Protein AF-A0A8T6BDB9-F1 (afdb_monomer_lite)

Structure (mmCIF, N/CA/C/O backbone):
data_AF-A0A8T6BDB9-F1
#
_entry.id   AF-A0A8T6BDB9-F1
#
loop_
_atom_site.group_PDB
_atom_site.id
_atom_site.type_symbol
_atom_site.label_atom_id
_atom_site.label_alt_id
_atom_site.label_comp_id
_atom_site.label_asym_id
_atom_site.label_entity_id
_atom_site.label_seq_id
_atom_site.pdbx_PDB_ins_code
_atom_site.Cartn_x
_atom_site.Cartn_y
_atom_site.Cartn_z
_atom_site.occupancy
_atom_site.B_iso_or_equiv
_atom_site.auth_seq_id
_atom_site.auth_comp_id
_atom_site.auth_asym_id
_atom_site.auth_atom_id
_atom_site.pdbx_PDB_model_num
ATOM 1 N N . THR A 1 1 ? 6.481 -0.224 0.997 1.00 98.44 1 THR A N 1
ATOM 2 C CA . THR A 1 1 ? 6.315 1.159 0.475 1.00 98.44 1 THR A CA 1
ATOM 3 C C . THR A 1 1 ? 5.912 1.076 -0.990 1.00 98.44 1 THR A C 1
ATOM 5 O O . THR A 1 1 ? 5.611 -0.019 -1.428 1.00 98.44 1 THR A O 1
ATOM 8 N N . ASN A 1 2 ? 5.888 2.168 -1.766 1.00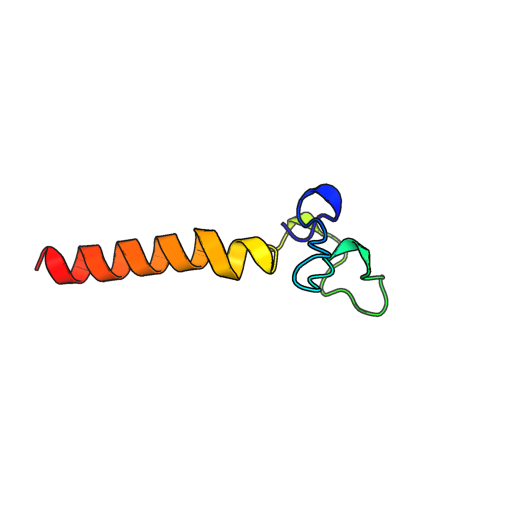 98.69 2 ASN A N 1
ATOM 9 C CA . ASN A 1 2 ? 5.739 2.105 -3.233 1.00 98.69 2 ASN A CA 1
ATOM 10 C C . ASN A 1 2 ? 7.032 1.659 -3.961 1.00 98.69 2 ASN A C 1
ATOM 12 O O . ASN A 1 2 ? 7.123 1.821 -5.185 1.00 98.69 2 ASN A O 1
ATOM 16 N N . ALA A 1 3 ? 8.052 1.180 -3.234 1.00 98.69 3 ALA A N 1
ATOM 17 C CA . ALA A 1 3 ? 9.160 0.426 -3.810 1.00 98.69 3 ALA A CA 1
ATOM 18 C C . ALA A 1 3 ? 8.615 -0.873 -4.443 1.00 98.69 3 ALA A C 1
ATOM 20 O O . ALA A 1 3 ? 7.856 -1.575 -3.772 1.00 98.69 3 ALA A O 1
ATOM 21 N N . PRO A 1 4 ? 8.939 -1.184 -5.714 1.00 98.31 4 PRO A N 1
ATOM 22 C CA . PRO A 1 4 ? 8.366 -2.335 -6.420 1.00 98.31 4 PRO A CA 1
ATOM 23 C C . PRO A 1 4 ? 8.539 -3.687 -5.716 1.00 98.31 4 PRO A C 1
ATOM 25 O O . PRO A 1 4 ? 7.649 -4.526 -5.788 1.00 98.31 4 PRO A O 1
ATOM 28 N N . ASP A 1 5 ? 9.652 -3.892 -5.015 1.00 98.38 5 ASP A N 1
ATOM 29 C CA . ASP A 1 5 ? 9.954 -5.105 -4.248 1.00 98.38 5 ASP A CA 1
ATOM 30 C C . ASP A 1 5 ? 9.140 -5.234 -2.945 1.00 98.38 5 ASP A C 1
ATOM 32 O O . ASP A 1 5 ? 8.992 -6.332 -2.415 1.00 98.38 5 ASP A O 1
ATOM 36 N N . GLU A 1 6 ? 8.554 -4.138 -2.458 1.00 98.62 6 GLU A N 1
ATOM 37 C CA . GLU A 1 6 ? 7.759 -4.090 -1.224 1.00 98.62 6 GLU A CA 1
ATOM 38 C C . GLU A 1 6 ? 6.238 -3.980 -1.471 1.00 98.62 6 GLU A C 1
ATOM 40 O O . GLU A 1 6 ? 5.465 -3.842 -0.516 1.00 98.62 6 GLU A O 1
ATOM 45 N N . ASP A 1 7 ? 5.796 -3.979 -2.732 1.00 98.56 7 ASP A N 1
ATOM 46 C CA . ASP A 1 7 ? 4.383 -3.904 -3.136 1.00 98.56 7 ASP A CA 1
ATOM 47 C C . ASP A 1 7 ? 4.083 -4.916 -4.255 1.00 98.56 7 ASP A C 1
ATOM 49 O O . ASP A 1 7 ? 3.890 -4.512 -5.406 1.00 98.56 7 ASP A O 1
ATOM 53 N N . PRO A 1 8 ? 4.108 -6.226 -3.940 1.00 98.56 8 PRO A N 1
ATOM 54 C CA . PRO A 1 8 ? 3.940 -7.288 -4.922 1.00 98.56 8 PRO A CA 1
ATOM 55 C C . PRO A 1 8 ? 2.497 -7.395 -5.425 1.00 98.56 8 PRO A C 1
ATOM 57 O O . PRO A 1 8 ? 1.544 -7.022 -4.739 1.00 98.56 8 PRO A O 1
ATOM 60 N N . ASP A 1 9 ? 2.352 -7.970 -6.616 1.00 98.62 9 ASP A N 1
ATOM 61 C CA . ASP A 1 9 ? 1.053 -8.331 -7.176 1.00 98.62 9 ASP A CA 1
ATOM 62 C C . ASP A 1 9 ? 0.367 -9.419 -6.343 1.00 98.62 9 ASP A C 1
ATOM 64 O O . ASP A 1 9 ? 1.007 -10.332 -5.816 1.00 98.62 9 ASP A O 1
ATOM 68 N N . ASP A 1 10 ? -0.960 -9.375 -6.328 1.00 98.44 10 ASP A N 1
ATOM 69 C CA . ASP A 1 10 ? -1.805 -10.507 -5.973 1.00 98.44 10 ASP A CA 1
ATOM 70 C C . ASP A 1 10 ? -2.774 -10.772 -7.128 1.00 98.44 10 ASP A C 1
ATOM 72 O O . ASP A 1 10 ? -3.837 -10.160 -7.270 1.00 98.44 10 ASP A O 1
ATOM 76 N N . LEU A 1 11 ? -2.378 -11.718 -7.979 1.00 97.94 11 LEU A N 1
ATOM 77 C CA . LEU A 1 11 ? -3.123 -12.078 -9.182 1.00 97.94 11 LEU A CA 1
ATOM 78 C C . LEU A 1 11 ? -4.477 -12.725 -8.869 1.00 97.94 11 LEU A C 1
ATOM 80 O O . LEU A 1 11 ? -5.373 -12.679 -9.709 1.00 97.94 11 LEU A O 1
ATOM 84 N N . SER A 1 12 ? -4.652 -13.303 -7.676 1.00 98.44 12 SER A N 1
ATOM 85 C CA . SER A 1 12 ? -5.916 -13.938 -7.289 1.00 98.44 12 SER A CA 1
ATOM 86 C C . SER A 1 12 ? -7.029 -12.915 -7.049 1.00 98.44 12 SER A C 1
ATOM 88 O O . SER A 1 12 ? -8.200 -13.201 -7.297 1.00 98.44 12 SER A O 1
ATOM 90 N N . THR A 1 13 ? -6.658 -11.704 -6.625 1.00 98.12 13 THR A N 1
ATOM 91 C CA . THR A 1 13 ? -7.576 -10.586 -6.372 1.00 98.12 13 THR A CA 1
ATOM 92 C C . THR A 1 13 ? -7.544 -9.525 -7.474 1.00 98.12 13 THR A C 1
ATOM 94 O O . THR A 1 13 ? -8.310 -8.561 -7.429 1.00 98.12 13 THR A O 1
ATOM 97 N N . GLY A 1 14 ? -6.678 -9.695 -8.479 1.00 98.38 14 GLY A N 1
ATOM 98 C CA . GLY A 1 14 ? -6.459 -8.715 -9.544 1.00 98.38 14 GLY A CA 1
ATOM 99 C C . GLY A 1 14 ? -5.731 -7.454 -9.067 1.00 98.38 14 GLY A C 1
ATOM 100 O O . GLY A 1 14 ? -5.845 -6.400 -9.698 1.00 98.38 14 GLY A O 1
ATOM 101 N N . TYR A 1 15 ? -5.010 -7.533 -7.948 1.00 98.44 15 TYR A N 1
ATOM 102 C CA . TYR A 1 15 ? -4.187 -6.438 -7.459 1.00 98.44 15 TYR A CA 1
ATOM 103 C C . TYR A 1 15 ? -2.844 -6.422 -8.193 1.00 98.44 15 TYR A C 1
ATOM 105 O O . TYR A 1 15 ? -2.026 -7.322 -8.026 1.00 98.44 15 TYR A O 1
ATOM 113 N N . TYR A 1 16 ? -2.621 -5.367 -8.977 1.00 98.62 16 TYR A N 1
ATOM 114 C CA . TYR A 1 16 ? -1.327 -5.061 -9.583 1.00 98.62 16 TYR A CA 1
ATOM 115 C C . TYR A 1 16 ? -0.631 -3.979 -8.760 1.00 98.62 16 TYR A C 1
ATOM 117 O O . TYR A 1 16 ? -1.162 -2.874 -8.583 1.00 98.62 16 TYR A O 1
ATOM 125 N N . GLY A 1 17 ? 0.543 -4.314 -8.244 1.00 98.50 17 GLY A N 1
ATOM 126 C CA . GLY A 1 17 ? 1.353 -3.468 -7.394 1.00 98.50 17 GLY A CA 1
ATOM 127 C C . GLY A 1 17 ? 1.997 -2.303 -8.139 1.00 98.50 17 GLY A C 1
ATOM 128 O O . GLY A 1 17 ? 1.838 -2.078 -9.345 1.00 98.50 17 GLY A O 1
ATOM 129 N N . SER A 1 18 ? 2.770 -1.517 -7.401 1.00 98.56 18 SER A N 1
ATOM 130 C CA . SER A 1 18 ? 3.343 -0.268 -7.901 1.00 98.56 18 SER A CA 1
ATOM 131 C C . SER A 1 18 ? 4.432 -0.434 -8.978 1.00 98.56 18 SER A C 1
ATOM 133 O O . SER A 1 18 ? 4.845 0.573 -9.568 1.00 98.56 18 SER A O 1
ATOM 135 N N . ALA A 1 19 ? 4.863 -1.671 -9.257 1.00 98.56 19 ALA A N 1
ATOM 136 C CA . ALA A 1 19 ? 5.867 -2.031 -10.261 1.00 98.56 19 ALA A CA 1
ATOM 137 C C . ALA A 1 19 ? 5.462 -1.670 -11.703 1.00 98.56 19 ALA A C 1
ATOM 139 O O . ALA A 1 19 ? 6.324 -1.379 -12.526 1.00 98.56 19 ALA A O 1
ATOM 140 N N . TYR A 1 20 ? 4.160 -1.612 -12.000 1.00 98.44 20 TYR A N 1
ATOM 141 C CA . TYR A 1 20 ? 3.644 -1.255 -13.331 1.00 98.44 20 TYR A CA 1
ATOM 142 C C . TYR A 1 20 ? 3.607 0.258 -13.585 1.00 98.44 20 TYR A C 1
ATOM 144 O O . TYR A 1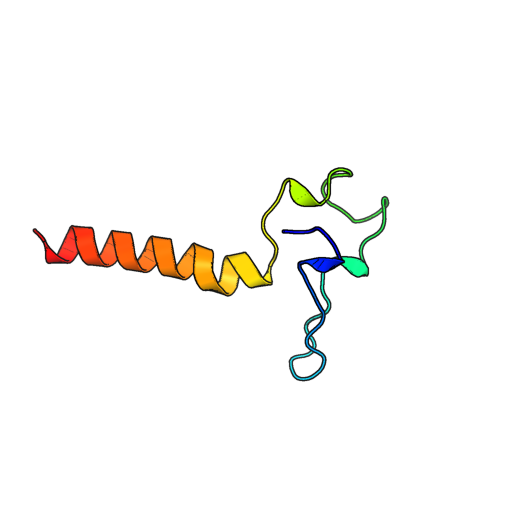 20 ? 3.162 0.705 -14.642 1.00 98.44 20 TYR A O 1
ATOM 152 N N . ARG A 1 21 ? 4.039 1.073 -12.615 1.00 98.56 21 ARG A N 1
ATOM 153 C CA . ARG A 1 21 ? 4.115 2.529 -12.763 1.00 98.56 21 ARG A CA 1
ATOM 154 C C . ARG A 1 21 ? 5.451 2.949 -13.368 1.00 98.56 21 ARG A C 1
ATOM 156 O O . ARG A 1 21 ? 6.503 2.467 -12.961 1.00 98.56 21 ARG A O 1
ATOM 163 N N . SER A 1 22 ? 5.408 3.944 -14.239 1.00 98.31 22 SER A N 1
ATOM 164 C CA . SER A 1 22 ? 6.550 4.545 -14.934 1.00 98.31 22 SER A CA 1
ATOM 165 C C . SER A 1 22 ? 6.649 6.044 -14.603 1.00 98.31 22 SER A C 1
ATOM 167 O O . SER A 1 22 ? 5.740 6.591 -13.966 1.00 98.31 22 SER A O 1
ATOM 169 N N . PRO A 1 23 ? 7.724 6.749 -15.014 1.00 98.50 23 PRO A N 1
ATOM 170 C CA . PRO A 1 23 ? 7.852 8.185 -14.773 1.00 98.50 23 PRO A CA 1
ATOM 171 C C . PRO A 1 23 ? 6.675 9.037 -15.252 1.00 98.50 23 PRO A C 1
ATOM 173 O O . PRO A 1 23 ? 6.391 10.064 -14.643 1.00 98.50 23 PRO A O 1
ATOM 176 N N . GLU A 1 24 ? 5.964 8.603 -16.294 1.00 98.56 24 GLU A N 1
ATOM 177 C CA . GLU A 1 24 ? 4.804 9.323 -16.831 1.00 98.56 24 GLU A CA 1
ATOM 178 C C . GLU A 1 24 ? 3.540 9.218 -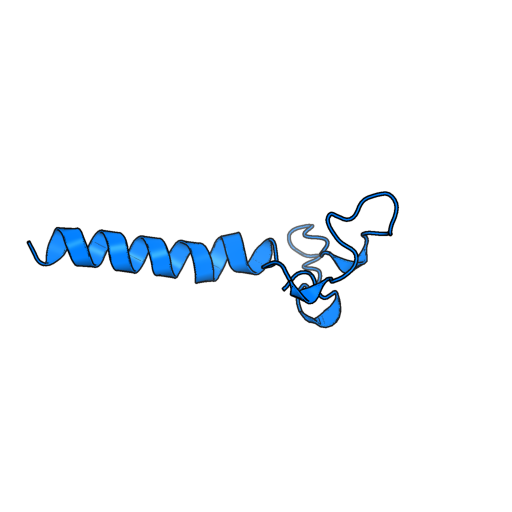15.958 1.00 98.56 24 GLU A C 1
ATOM 180 O O . GLU A 1 24 ? 2.590 9.966 -16.175 1.00 98.56 24 GLU A O 1
ATOM 185 N N . ASN A 1 25 ? 3.497 8.297 -14.985 1.00 98.25 25 ASN A N 1
ATOM 186 C CA . ASN A 1 25 ? 2.278 8.008 -14.220 1.00 98.25 25 ASN A CA 1
ATOM 187 C C . ASN A 1 25 ? 2.490 7.664 -12.733 1.00 98.25 25 ASN A C 1
ATOM 189 O O . ASN A 1 25 ? 1.522 7.322 -12.039 1.00 98.25 25 ASN A O 1
ATOM 193 N N . TRP A 1 26 ? 3.721 7.731 -12.225 1.00 98.06 26 TRP A N 1
ATOM 194 C CA . TRP A 1 26 ? 3.999 7.626 -10.796 1.00 98.06 26 TRP A CA 1
ATOM 195 C C . TRP A 1 26 ? 3.835 8.975 -10.080 1.00 98.06 26 TRP A C 1
ATOM 197 O O . TRP A 1 26 ? 3.797 10.029 -10.706 1.00 98.06 26 TRP A O 1
ATOM 207 N N . THR A 1 27 ? 3.747 8.970 -8.751 1.00 98.00 27 THR A N 1
ATOM 208 C CA . THR A 1 27 ? 3.603 10.210 -7.967 1.00 98.00 27 THR A CA 1
ATOM 209 C C . THR A 1 27 ? 4.932 10.932 -7.751 1.00 98.00 27 THR A C 1
ATOM 211 O O . THR A 1 27 ? 5.000 12.157 -7.773 1.00 98.00 27 THR A O 1
ATOM 214 N N . THR A 1 28 ? 6.005 10.187 -7.483 1.00 98.12 28 THR A N 1
ATOM 215 C CA . THR A 1 28 ? 7.327 10.718 -7.127 1.00 98.12 28 THR A CA 1
ATOM 216 C C . THR A 1 28 ? 8.402 9.712 -7.526 1.00 98.12 28 THR A C 1
ATOM 218 O O . THR A 1 28 ? 8.189 8.505 -7.413 1.00 98.12 28 THR A O 1
ATOM 221 N N . ALA A 1 29 ? 9.569 10.206 -7.951 1.00 98.38 29 ALA A N 1
ATOM 222 C CA . ALA A 1 29 ? 10.691 9.357 -8.354 1.00 98.38 29 ALA A CA 1
ATOM 223 C C . ALA A 1 29 ? 11.244 8.501 -7.197 1.00 98.38 29 ALA A C 1
ATOM 225 O O . ALA A 1 29 ? 11.535 7.323 -7.387 1.00 98.38 29 ALA A O 1
ATOM 226 N N . LEU A 1 30 ? 11.342 9.055 -5.981 1.00 98.50 30 LEU A N 1
ATOM 227 C CA . LEU A 1 30 ? 11.752 8.302 -4.792 1.00 98.50 30 LEU A CA 1
ATOM 228 C C . LEU A 1 30 ? 10.617 7.384 -4.316 1.00 98.50 30 LEU A C 1
ATOM 230 O O . LEU A 1 30 ? 9.751 7.787 -3.540 1.00 98.50 30 LEU A O 1
ATOM 234 N N . ARG A 1 31 ? 10.634 6.134 -4.771 1.00 98.44 31 ARG A N 1
ATOM 235 C CA . ARG A 1 31 ? 9.554 5.155 -4.568 1.00 98.44 31 ARG A CA 1
ATOM 236 C C . ARG A 1 31 ? 9.288 4.788 -3.107 1.00 98.44 31 ARG A C 1
ATOM 238 O O . ARG A 1 31 ? 8.134 4.639 -2.718 1.00 98.44 31 ARG A O 1
ATOM 245 N N . SER A 1 32 ? 10.322 4.726 -2.277 1.00 98.62 32 SER A N 1
ATOM 246 C CA . SER A 1 32 ? 10.208 4.356 -0.861 1.00 98.62 32 SER A CA 1
ATOM 247 C C . SER A 1 32 ? 9.616 5.445 0.043 1.00 98.62 32 SER A C 1
ATOM 249 O O . SER A 1 32 ? 9.281 5.179 1.192 1.00 98.62 32 SER A O 1
ATOM 251 N N . SER A 1 33 ? 9.424 6.667 -0.464 1.00 98.56 33 SER A N 1
ATOM 252 C CA . SER A 1 33 ? 8.916 7.803 0.325 1.00 98.56 33 SER A CA 1
ATOM 253 C C . SER A 1 33 ? 7.431 7.712 0.711 1.00 98.56 33 SER A C 1
ATOM 255 O O . SER A 1 33 ? 6.954 8.514 1.510 1.00 98.56 33 SER A O 1
ATOM 257 N N . HIS A 1 34 ? 6.685 6.750 0.159 1.00 98.69 34 HIS A N 1
ATOM 258 C CA . HIS A 1 34 ? 5.246 6.611 0.375 1.00 98.69 34 HIS A CA 1
ATOM 259 C C . HIS A 1 34 ? 4.874 5.170 0.735 1.00 98.69 34 HIS A C 1
ATOM 261 O O . HIS A 1 34 ? 5.383 4.215 0.151 1.00 98.69 34 HIS A O 1
ATOM 267 N N . PHE A 1 35 ? 3.914 4.999 1.644 1.00 98.81 35 PHE A N 1
ATOM 268 C CA . PHE A 1 35 ? 3.298 3.692 1.887 1.00 98.81 35 PHE A CA 1
ATOM 269 C C . PHE A 1 35 ? 2.497 3.199 0.674 1.00 98.81 35 PHE A C 1
ATOM 271 O O . PHE A 1 35 ? 1.820 4.008 0.027 1.00 98.81 35 PHE A O 1
ATOM 278 N N . SER A 1 36 ? 2.543 1.882 0.427 1.00 98.69 36 SER A N 1
ATOM 279 C CA . SER A 1 36 ? 1.808 1.207 -0.649 1.00 98.69 36 SER A CA 1
ATOM 280 C C . SER A 1 36 ? 0.308 1.169 -0.410 1.00 98.69 36 SER A C 1
ATOM 282 O O . SER A 1 36 ? -0.178 1.398 0.702 1.00 98.69 36 SER A O 1
ATOM 284 N N . THR A 1 37 ? -0.436 0.836 -1.463 1.00 98.56 37 THR A N 1
ATOM 285 C CA . THR A 1 37 ? -1.877 0.595 -1.363 1.00 98.56 37 THR A CA 1
ATOM 286 C C . THR A 1 37 ? -2.173 -0.572 -0.417 1.00 98.56 37 THR A C 1
ATOM 288 O O . THR A 1 37 ? -3.050 -0.436 0.436 1.00 98.56 37 THR A O 1
ATOM 291 N N . ALA A 1 38 ? -1.412 -1.670 -0.495 1.00 98.44 38 ALA A N 1
ATOM 292 C CA . ALA A 1 38 ? -1.552 -2.807 0.416 1.00 98.44 38 ALA A CA 1
ATOM 293 C C . ALA A 1 38 ? -1.353 -2.404 1.891 1.00 98.44 38 ALA A C 1
ATOM 295 O O . ALA A 1 38 ? -2.219 -2.663 2.725 1.00 98.44 38 ALA A O 1
ATOM 296 N N . ALA A 1 39 ? -0.277 -1.672 2.211 1.00 98.69 39 ALA A N 1
ATOM 297 C CA . ALA A 1 39 ? -0.010 -1.225 3.582 1.00 98.69 39 ALA A CA 1
ATOM 298 C C . ALA A 1 39 ? -1.100 -0.285 4.129 1.00 98.69 39 ALA A C 1
ATOM 300 O O . ALA A 1 39 ? -1.436 -0.345 5.311 1.00 98.69 39 ALA A O 1
ATOM 301 N N . ARG A 1 40 ? -1.668 0.575 3.271 1.00 98.69 40 ARG A N 1
ATOM 302 C CA . ARG A 1 40 ? -2.741 1.516 3.637 1.00 98.69 40 ARG A CA 1
ATOM 303 C C . ARG A 1 40 ? -4.077 0.840 3.912 1.00 98.69 40 ARG A C 1
ATOM 305 O O . ARG A 1 40 ? -4.802 1.338 4.761 1.00 98.69 40 ARG A O 1
ATOM 312 N N . ARG A 1 41 ? -4.402 -0.233 3.183 1.00 98.38 41 ARG A N 1
ATOM 313 C CA . ARG A 1 41 ? -5.635 -1.016 3.374 1.00 98.38 41 ARG A CA 1
ATOM 314 C C . ARG A 1 41 ? -5.555 -1.994 4.550 1.00 98.38 41 ARG A C 1
ATOM 316 O O . ARG A 1 41 ? -6.600 -2.437 5.003 1.00 98.38 41 ARG A O 1
ATOM 323 N N . GLY A 1 42 ? -4.346 -2.353 4.981 1.00 98.38 42 GLY A N 1
ATOM 324 C CA . GLY A 1 42 ? -4.106 -3.211 6.142 1.00 98.38 42 GLY A CA 1
ATOM 325 C C . GLY A 1 42 ? -3.525 -2.422 7.310 1.00 98.38 42 GLY A C 1
ATOM 326 O O . GLY A 1 42 ? -4.172 -1.540 7.8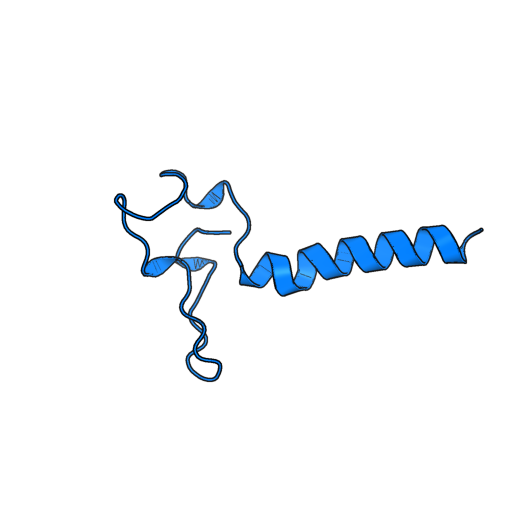71 1.00 98.38 42 GLY A O 1
ATOM 327 N N . VAL A 1 43 ? -2.260 -2.700 7.635 1.00 98.44 43 VAL A N 1
ATOM 328 C CA . VAL A 1 43 ? -1.636 -2.294 8.905 1.00 98.44 43 VAL A CA 1
ATOM 329 C C . VAL A 1 43 ? -1.774 -0.810 9.251 1.00 98.44 43 VAL A C 1
ATOM 331 O O . VAL A 1 43 ? -1.934 -0.473 10.418 1.00 98.44 43 VAL A O 1
ATOM 334 N N . ILE A 1 44 ? -1.728 0.106 8.282 1.00 98.69 44 ILE A N 1
ATOM 335 C CA . ILE A 1 44 ? -1.836 1.535 8.598 1.00 98.69 44 ILE A CA 1
ATOM 336 C C . ILE A 1 44 ? -3.236 1.854 9.114 1.00 98.69 44 ILE A C 1
ATOM 338 O O . ILE A 1 44 ? -3.360 2.452 10.182 1.00 98.69 44 ILE A O 1
ATOM 342 N N . SER A 1 45 ? -4.283 1.455 8.386 1.00 98.69 45 SER A N 1
ATOM 343 C CA . SER A 1 45 ? -5.657 1.660 8.843 1.00 98.69 45 SER A CA 1
ATOM 344 C C . SER A 1 45 ? -5.932 0.902 10.136 1.00 98.69 45 SER A C 1
ATOM 346 O O . SER A 1 45 ? -6.525 1.484 11.043 1.00 98.69 45 SER A O 1
ATOM 348 N N . ASP A 1 46 ? -5.438 -0.331 10.262 1.00 98.75 46 ASP A N 1
ATOM 349 C CA . ASP A 1 46 ? -5.657 -1.165 11.448 1.00 98.75 46 ASP A CA 1
ATOM 350 C C . ASP A 1 46 ? -5.123 -0.478 12.709 1.00 98.75 46 ASP A C 1
ATOM 352 O O . ASP A 1 46 ? -5.846 -0.321 13.691 1.00 98.75 46 ASP A O 1
ATOM 356 N N . ARG A 1 47 ? -3.893 0.050 12.658 1.00 98.81 47 ARG A N 1
ATOM 357 C CA . ARG A 1 47 ? -3.264 0.720 13.807 1.00 98.81 47 ARG A CA 1
ATOM 358 C C . ARG A 1 47 ? -3.971 2.016 14.199 1.00 98.81 47 ARG A C 1
ATOM 360 O O . ARG A 1 47 ? -4.071 2.315 15.388 1.00 98.81 47 ARG A O 1
ATOM 367 N N . PHE A 1 48 ? -4.489 2.776 13.232 1.00 98.81 48 PHE A N 1
ATOM 368 C CA . PHE A 1 48 ? -5.310 3.950 13.542 1.00 98.81 48 PHE A CA 1
ATOM 369 C C . PHE A 1 48 ? -6.638 3.554 14.190 1.00 98.81 48 PHE A C 1
ATOM 371 O O . PHE A 1 48 ? -7.028 4.156 15.189 1.00 98.81 48 PHE A O 1
ATOM 378 N N . VAL A 1 49 ? -7.320 2.539 13.655 1.00 98.81 49 VAL A N 1
ATOM 379 C CA . VAL A 1 49 ? -8.590 2.051 14.208 1.00 98.81 49 VAL A CA 1
ATOM 380 C C . VAL A 1 49 ? -8.396 1.525 15.629 1.00 98.81 49 VAL A C 1
ATOM 382 O O . VAL A 1 49 ? -9.168 1.891 16.514 1.00 98.81 49 VAL A O 1
ATOM 385 N N . GLU A 1 50 ? -7.350 0.736 15.875 1.00 98.75 50 GLU A N 1
ATOM 386 C CA . GLU A 1 50 ? -6.992 0.242 17.208 1.00 98.75 50 GLU A CA 1
ATOM 387 C C . GLU A 1 50 ? -6.818 1.387 18.207 1.00 98.75 50 GLU A C 1
ATOM 389 O O . GLU A 1 50 ? -7.468 1.387 19.251 1.00 98.75 50 GLU A O 1
ATOM 394 N N . ALA A 1 51 ? -6.000 2.389 17.870 1.00 98.62 51 ALA A N 1
ATOM 395 C CA . ALA A 1 51 ? -5.741 3.529 18.746 1.00 98.62 51 ALA A CA 1
ATOM 396 C C . ALA A 1 51 ? -7.008 4.355 19.023 1.00 98.62 51 ALA A C 1
ATOM 398 O O . ALA A 1 51 ? -7.242 4.774 20.157 1.00 98.62 51 ALA A O 1
ATOM 399 N N . ILE A 1 52 ? -7.850 4.566 18.006 1.00 98.75 52 ILE A N 1
ATOM 400 C CA . ILE A 1 52 ? -9.124 5.279 18.160 1.00 98.75 52 ILE A CA 1
ATOM 401 C C . ILE A 1 52 ? -10.051 4.503 19.100 1.00 98.75 52 ILE A C 1
ATOM 403 O O . ILE A 1 52 ? -10.591 5.079 20.043 1.00 98.75 52 ILE A O 1
ATOM 407 N N . LEU A 1 53 ? -10.231 3.200 18.873 1.00 98.62 53 LEU A N 1
ATOM 408 C CA . LEU A 1 53 ? -11.085 2.367 19.720 1.00 98.62 53 LEU A CA 1
ATOM 409 C C . LEU A 1 53 ? -10.551 2.282 21.150 1.00 98.62 53 LEU A C 1
ATOM 411 O O . LEU A 1 53 ? -11.346 2.333 22.084 1.00 98.62 53 LEU A O 1
ATOM 415 N N . GLN A 1 54 ? -9.233 2.173 21.328 1.00 98.50 54 GLN A N 1
ATOM 416 C CA . GLN A 1 54 ? -8.590 2.174 22.639 1.00 98.50 54 GLN A CA 1
ATOM 417 C C . GLN A 1 54 ? -8.894 3.474 23.391 1.00 98.50 54 GLN A C 1
ATOM 419 O O . GLN A 1 54 ? -9.444 3.427 24.488 1.00 98.50 54 GLN A O 1
ATOM 424 N N . PHE A 1 55 ? -8.644 4.627 22.763 1.00 98.38 55 PHE A N 1
ATOM 425 C CA . PHE A 1 55 ? -8.898 5.938 23.363 1.00 98.38 55 PHE A CA 1
ATOM 426 C C . PHE A 1 55 ? -10.345 6.114 23.840 1.00 98.38 55 PHE A C 1
ATOM 428 O O . PHE A 1 55 ? -10.579 6.716 24.884 1.00 98.38 55 PHE A O 1
ATOM 435 N N . TRP A 1 56 ? -11.322 5.608 23.085 1.00 98.25 56 TRP A N 1
ATOM 436 C CA . TRP A 1 56 ? -12.736 5.728 23.451 1.00 98.25 56 TRP A CA 1
ATOM 437 C C . TRP A 1 56 ? -13.221 4.669 24.446 1.00 98.25 56 TRP A C 1
ATOM 439 O O . TRP A 1 56 ? -14.247 4.890 25.077 1.00 98.25 56 TRP A O 1
ATOM 449 N N . ARG A 1 57 ? -12.520 3.538 24.587 1.00 97.56 57 ARG A N 1
ATOM 450 C CA . ARG A 1 57 ? -12.844 2.480 25.564 1.00 97.56 57 ARG A CA 1
ATOM 451 C C . ARG A 1 57 ? -12.227 2.718 26.941 1.00 97.56 57 ARG A C 1
ATOM 453 O O . ARG A 1 57 ? -12.736 2.187 27.918 1.00 97.56 57 ARG A O 1
ATOM 460 N N . GLU A 1 58 ? -11.118 3.449 27.003 1.00 93.88 58 GLU A N 1
ATOM 461 C CA . GLU A 1 5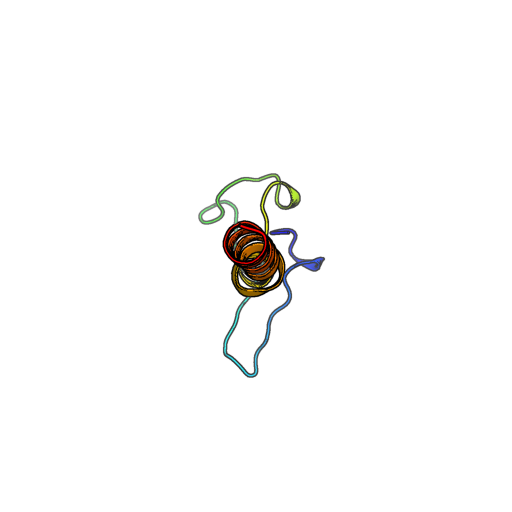8 ? -10.406 3.773 28.249 1.00 93.88 58 GLU A CA 1
ATOM 462 C C . GLU A 1 58 ? -10.953 5.027 28.956 1.00 93.88 58 GLU A C 1
ATOM 464 O O . GLU A 1 58 ? -10.470 5.389 30.030 1.00 93.88 58 GLU A O 1
ATOM 469 N N . LYS A 1 59 ? -11.947 5.691 28.358 1.00 68.88 59 LYS A N 1
ATOM 470 C CA . LYS A 1 59 ? -12.711 6.787 28.962 1.00 68.88 59 LYS A CA 1
ATOM 471 C C . LYS A 1 59 ? -13.989 6.277 29.606 1.00 68.88 59 LYS A C 1
ATOM 473 O O . LYS A 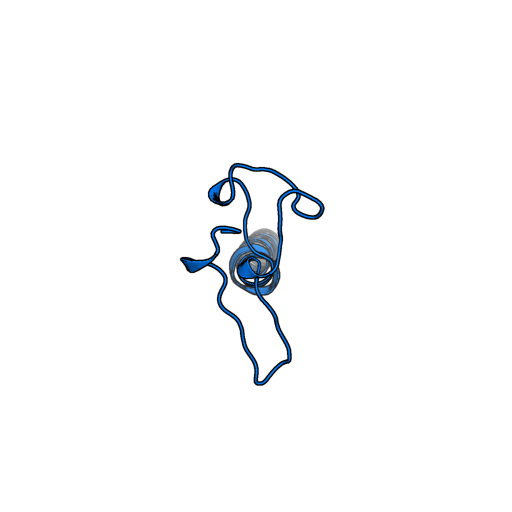1 59 ? -14.366 6.872 30.638 1.00 68.88 59 LYS A O 1
#

Radius of gyration: 15.04 Å; chains: 1; bounding box: 25×25×46 Å

Sequence (59 aa):
TNAPDEDPDDLSTGYYGSAYRSPENWTTALRSSHFSTAARRGVISDRFVEAILQFWREK

Organism: Escherichia coli (NCBI:txid562)

Foldseek 3Di:
DLPDVVFPDDVVVPRHGSPPDDPVGDDDPPRVPDDTPVCVVPDVVVVVVVVVVVVVVVD

pLDDT: mean 97.91, std 3.87, range [68.88, 98.81]

Secondary structure (DSSP, 8-state):
--SGGGS--BTTTTB--GGG--TTT-S-S-GGGS--HHHIIIIIHHHHHHHHHHHHH--